Protein AF-A0A8T5GZP0-F1 (afdb_monomer)

Radius of gyration: 12.77 Å; Cα contacts (8 Å, |Δi|>4): 85; chains: 1; bounding box: 26×21×36 Å

Nearest PDB structures (foldseek):
  3k6r-assembly1_A  TM=7.218E-01  e=2.708E-01  Pyrococcus horikoshii
  5yac-assembly1_A  TM=7.742E-01  e=5.100E-01  Pyrococcus abyssi GE5
  6c14-assembly1_C  TM=6.261E-01  e=5.305E+00  Mus musculus

Mean predicted aligned error: 2.75 Å

Secondary structure (DSSP, 8-state):
-EEEGGGHHHHHHHHHHHHHHHHHHTT---EEEEEEEEEEEEEETTEEEEEEEEEEE-

Foldseek 3Di:
DKAQQVCVVVVVVVVQVVVCVVCVVVVHNWRKDFDDKDQPDDPDVRITDIDTDIDIDD

pLDDT: mean 95.44, std 2.76, range [84.06, 98.0]

Structure (mmCIF, N/CA/C/O backbone):
data_AF-A0A8T5GZP0-F1
#
_entry.id   AF-A0A8T5GZP0-F1
#
loop_
_atom_site.group_PDB
_atom_site.id
_atom_site.type_symbol
_atom_site.label_atom_id
_atom_site.label_alt_id
_atom_site.label_comp_id
_atom_site.label_asym_id
_atom_site.label_entity_id
_atom_site.label_seq_id
_atom_site.pdbx_PDB_ins_code
_atom_site.Cartn_x
_atom_site.Cartn_y
_atom_site.Cartn_z
_atom_site.occupancy
_atom_site.B_iso_or_equiv
_atom_site.auth_seq_id
_atom_site.auth_comp_id
_atom_site.auth_asym_id
_atom_site.auth_atom_id
_atom_site.pdbx_PDB_model_num
ATOM 1 N N . MET A 1 1 ? -1.980 -2.691 -7.480 1.00 91.69 1 MET A N 1
ATOM 2 C CA . MET A 1 1 ? -1.829 -1.388 -8.179 1.00 91.69 1 MET A CA 1
ATOM 3 C C . MET A 1 1 ? -0.679 -1.481 -9.173 1.00 91.69 1 MET A C 1
ATOM 5 O O . MET A 1 1 ? 0.273 -2.187 -8.878 1.00 91.69 1 MET A O 1
ATOM 9 N N . ASN A 1 2 ? -0.735 -0.807 -10.326 1.00 96.81 2 ASN A N 1
ATOM 10 C CA . ASN A 1 2 ? 0.417 -0.710 -11.235 1.00 96.81 2 ASN A CA 1
ATOM 11 C C . ASN A 1 2 ? 1.235 0.536 -10.882 1.00 96.81 2 ASN A C 1
ATOM 13 O O . ASN A 1 2 ? 0.687 1.635 -10.889 1.00 96.81 2 ASN A O 1
ATOM 17 N N . VAL A 1 3 ? 2.516 0.367 -10.559 1.00 97.12 3 VAL A N 1
ATOM 18 C CA . VAL A 1 3 ? 3.385 1.442 -10.061 1.00 97.12 3 VAL A CA 1
ATOM 19 C C . VAL A 1 3 ? 4.729 1.383 -10.779 1.00 97.12 3 VAL A C 1
ATOM 21 O O . VAL A 1 3 ? 5.270 0.296 -10.994 1.00 97.12 3 VAL A O 1
ATOM 24 N N . ALA A 1 4 ? 5.265 2.545 -11.159 1.00 97.75 4 ALA A N 1
ATOM 25 C CA . ALA A 1 4 ? 6.627 2.640 -11.680 1.00 97.75 4 ALA A CA 1
ATOM 26 C C . ALA A 1 4 ? 7.607 2.080 -10.639 1.00 97.75 4 ALA A C 1
ATOM 28 O O . ALA A 1 4 ? 7.507 2.430 -9.464 1.00 97.75 4 ALA A O 1
ATOM 29 N N . GLU A 1 5 ? 8.526 1.202 -11.040 1.00 96.06 5 GLU A N 1
ATOM 30 C CA . GLU A 1 5 ? 9.322 0.412 -10.093 1.00 96.06 5 GLU A CA 1
ATOM 31 C C . GLU A 1 5 ? 10.145 1.285 -9.139 1.00 96.06 5 GLU A C 1
ATOM 33 O O . GLU A 1 5 ? 10.190 1.023 -7.938 1.00 96.06 5 GLU A O 1
ATOM 38 N N . GLU A 1 6 ? 10.708 2.370 -9.658 1.00 96.94 6 GLU A N 1
ATOM 39 C CA . GLU A 1 6 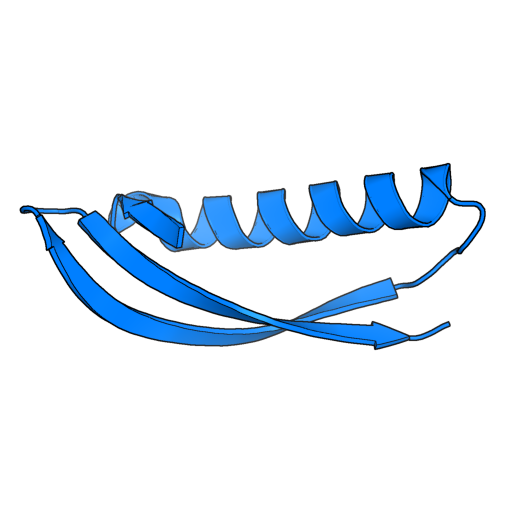? 11.447 3.378 -8.894 1.00 96.94 6 GLU A CA 1
ATOM 40 C C . GLU A 1 6 ? 10.591 4.138 -7.864 1.00 96.94 6 GLU A C 1
ATOM 42 O O . GLU A 1 6 ? 11.122 4.642 -6.880 1.00 96.94 6 GLU A O 1
ATOM 47 N N . LYS A 1 7 ? 9.266 4.205 -8.056 1.00 97.56 7 LYS A N 1
ATOM 48 C CA . LYS A 1 7 ? 8.334 4.957 -7.198 1.00 97.56 7 LYS A CA 1
ATOM 49 C C . LYS A 1 7 ? 7.610 4.090 -6.178 1.00 97.56 7 LYS A C 1
ATOM 51 O O . LYS A 1 7 ? 6.780 4.604 -5.434 1.00 97.56 7 LYS A O 1
ATOM 56 N N . ILE A 1 8 ? 7.884 2.786 -6.136 1.00 97.12 8 ILE A N 1
ATOM 57 C CA . ILE A 1 8 ? 7.158 1.860 -5.259 1.00 97.12 8 ILE A CA 1
ATOM 58 C C . ILE A 1 8 ? 7.276 2.274 -3.785 1.00 97.12 8 ILE A C 1
ATOM 60 O O . ILE A 1 8 ? 6.269 2.256 -3.086 1.00 97.12 8 ILE A O 1
ATOM 64 N N . ALA A 1 9 ? 8.461 2.687 -3.323 1.00 96.38 9 ALA A N 1
ATOM 65 C CA . ALA A 1 9 ? 8.665 3.104 -1.933 1.00 96.38 9 ALA A CA 1
ATOM 66 C C . ALA A 1 9 ? 7.801 4.324 -1.566 1.00 96.38 9 ALA A C 1
ATOM 68 O O . ALA A 1 9 ? 7.005 4.259 -0.634 1.00 96.38 9 ALA A O 1
ATOM 69 N N . THR A 1 10 ? 7.871 5.389 -2.369 1.00 97.56 10 THR A N 1
ATOM 70 C CA . THR A 1 10 ? 7.041 6.591 -2.186 1.00 97.56 10 THR A CA 1
ATOM 71 C C . THR A 1 10 ? 5.551 6.270 -2.279 1.00 97.56 10 THR A C 1
ATOM 73 O O . THR A 1 10 ? 4.750 6.782 -1.505 1.00 97.56 10 THR A O 1
ATOM 76 N N . TRP A 1 11 ? 5.160 5.373 -3.191 1.00 97.88 11 TRP A N 1
ATOM 77 C CA . TRP A 1 11 ? 3.770 4.945 -3.317 1.00 97.88 11 TRP A CA 1
ATOM 78 C C . TRP A 1 11 ? 3.258 4.236 -2.056 1.00 97.88 11 TRP A C 1
ATOM 80 O O . TRP A 1 11 ? 2.098 4.437 -1.694 1.00 97.88 11 TRP A O 1
ATOM 90 N N . VAL A 1 12 ? 4.089 3.439 -1.372 1.00 97.62 12 VAL A N 1
ATOM 91 C CA . VAL A 1 12 ? 3.715 2.813 -0.092 1.00 97.62 12 VAL A CA 1
ATOM 92 C C . VAL A 1 12 ? 3.444 3.879 0.965 1.00 97.62 12 VAL A C 1
ATOM 94 O O . VAL A 1 12 ? 2.369 3.862 1.561 1.00 97.62 12 VAL A O 1
ATOM 97 N N . GLU A 1 13 ? 4.364 4.826 1.153 1.00 96.94 13 GLU A N 1
ATOM 98 C CA . GLU A 1 13 ? 4.220 5.914 2.133 1.00 96.94 13 GLU A CA 1
ATOM 99 C C . GLU A 1 13 ? 2.950 6.734 1.875 1.00 96.94 13 GLU A C 1
ATOM 101 O O . GLU A 1 13 ? 2.103 6.872 2.758 1.00 96.94 13 GLU A O 1
ATOM 106 N N . GLU A 1 14 ? 2.750 7.183 0.632 1.00 97.06 14 GLU A N 1
ATOM 107 C CA . GLU A 1 14 ? 1.545 7.919 0.246 1.00 97.06 14 GLU A CA 1
ATOM 108 C C . GLU A 1 14 ? 0.265 7.111 0.463 1.00 97.06 14 GLU A C 1
ATOM 110 O O . GLU A 1 14 ? -0.775 7.678 0.800 1.00 97.06 14 GLU A O 1
ATOM 115 N N . THR A 1 15 ? 0.305 5.800 0.214 1.00 97.00 15 THR A N 1
ATOM 116 C CA . THR A 1 15 ? -0.860 4.929 0.384 1.00 97.00 15 THR A CA 1
ATOM 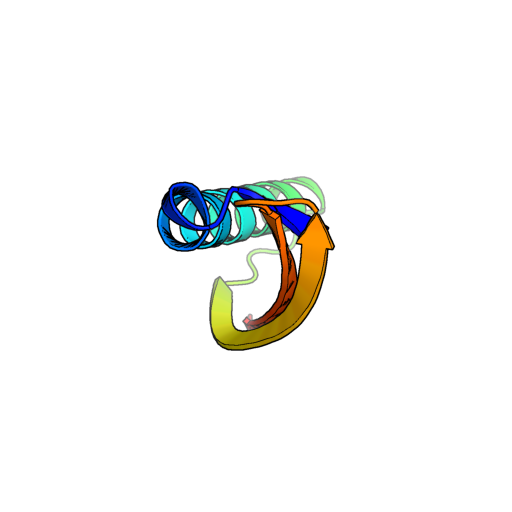117 C C . THR A 1 15 ? -1.227 4.808 1.856 1.00 97.00 15 THR A C 1
ATOM 119 O O . THR A 1 15 ? -2.405 4.937 2.179 1.00 97.00 15 THR A O 1
ATOM 122 N N . ILE A 1 16 ? -0.247 4.639 2.748 1.00 96.69 16 ILE A N 1
ATOM 123 C CA . ILE A 1 16 ? -0.486 4.621 4.197 1.00 96.69 16 ILE A CA 1
ATOM 124 C C . ILE A 1 16 ? -1.083 5.953 4.655 1.00 96.69 16 ILE A C 1
ATOM 126 O O . ILE A 1 16 ? -2.157 5.950 5.251 1.00 96.69 16 ILE A O 1
ATOM 130 N N . THR A 1 17 ? -0.485 7.088 4.279 1.00 95.75 17 THR A N 1
ATOM 131 C CA . THR A 1 17 ? -1.020 8.411 4.641 1.00 95.75 17 THR A CA 1
ATOM 132 C C . THR A 1 17 ? -2.441 8.624 4.112 1.00 95.75 17 THR A C 1
ATOM 134 O O . THR A 1 17 ? -3.303 9.136 4.824 1.00 95.75 17 THR A O 1
ATOM 137 N N . LYS A 1 18 ? -2.732 8.205 2.873 1.00 95.75 18 LYS A N 1
ATOM 138 C CA . LYS A 1 18 ? -4.090 8.284 2.306 1.00 95.75 18 LYS A CA 1
ATOM 139 C C . LYS A 1 18 ? -5.074 7.422 3.094 1.00 95.75 18 LYS A C 1
ATOM 141 O O . LYS A 1 18 ? -6.185 7.878 3.349 1.00 95.75 18 LYS A O 1
ATOM 146 N N . LEU A 1 19 ? -4.686 6.206 3.480 1.00 95.31 19 LEU A N 1
ATOM 147 C CA . LEU A 1 19 ? -5.526 5.326 4.290 1.00 95.31 19 LEU A CA 1
ATOM 148 C C . LEU A 1 19 ? -5.797 5.929 5.673 1.00 95.31 19 LEU A C 1
ATOM 150 O O . LEU A 1 19 ? -6.948 5.929 6.090 1.00 95.31 19 LEU A O 1
ATOM 154 N N . GLU A 1 20 ? -4.798 6.514 6.333 1.00 93.88 20 GLU A N 1
ATOM 155 C CA . GLU A 1 20 ? -4.977 7.205 7.620 1.00 93.88 20 GLU A CA 1
ATOM 156 C C . GLU A 1 20 ? -5.908 8.424 7.512 1.00 93.88 20 GLU A C 1
ATOM 158 O O . GLU A 1 20 ? -6.779 8.629 8.356 1.00 93.88 20 GLU A O 1
ATOM 163 N N . ILE A 1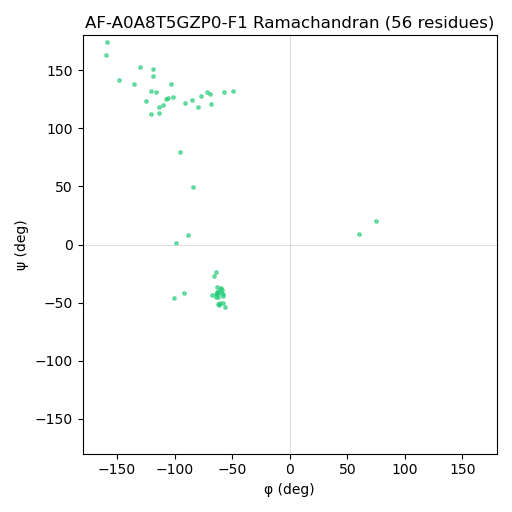 21 ? -5.796 9.218 6.443 1.00 94.62 21 ILE A N 1
ATOM 164 C CA . ILE A 1 21 ? -6.730 10.328 6.190 1.00 94.62 21 ILE A CA 1
ATOM 165 C C . ILE A 1 21 ? -8.156 9.794 5.989 1.00 94.62 21 ILE A C 1
ATOM 167 O O . ILE A 1 21 ? -9.121 10.372 6.492 1.00 94.62 21 ILE A O 1
ATOM 171 N N . ILE A 1 22 ? -8.313 8.684 5.262 1.00 94.62 22 ILE A N 1
ATOM 172 C CA . ILE A 1 22 ? -9.621 8.057 5.043 1.00 94.62 22 ILE A CA 1
ATOM 173 C C . ILE A 1 22 ? -10.208 7.559 6.365 1.00 94.62 22 ILE A C 1
ATOM 175 O O . ILE A 1 22 ? -11.386 7.813 6.616 1.00 94.62 22 ILE A O 1
ATOM 179 N N . THR A 1 23 ? -9.420 6.887 7.213 1.00 92.75 23 THR A N 1
ATOM 180 C CA . THR A 1 23 ? -9.896 6.377 8.509 1.00 92.75 23 THR A CA 1
ATOM 181 C C . THR A 1 23 ? -10.348 7.529 9.407 1.00 92.75 23 THR A C 1
ATOM 183 O O . THR A 1 23 ? 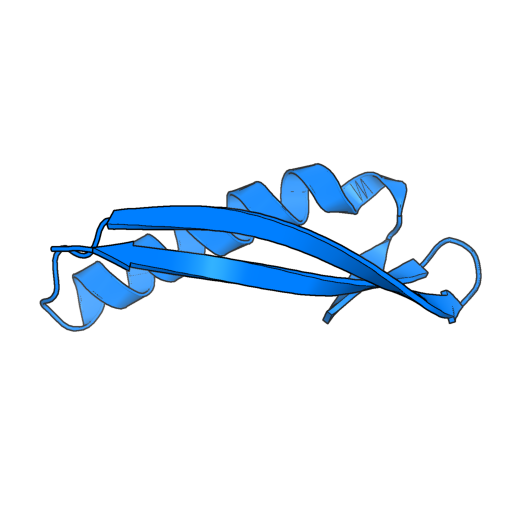-11.467 7.499 9.929 1.00 92.75 23 THR A O 1
ATOM 186 N N . GLN A 1 24 ? -9.564 8.607 9.483 1.00 91.44 24 GLN A N 1
ATOM 187 C CA . GLN A 1 24 ? -9.938 9.820 10.215 1.00 91.44 24 GLN A CA 1
ATOM 188 C C . GLN A 1 24 ? -11.252 10.429 9.701 1.00 91.44 24 GLN A C 1
ATOM 190 O O . GLN A 1 24 ? -12.131 10.755 10.499 1.00 91.44 24 GLN A O 1
ATOM 195 N N . ASN A 1 25 ? -11.430 10.518 8.379 1.00 93.81 25 ASN A N 1
ATOM 196 C CA . ASN A 1 25 ? -12.637 11.083 7.765 1.00 93.81 25 ASN A CA 1
ATOM 197 C C . ASN A 1 25 ? -13.905 10.254 8.022 1.00 93.81 25 ASN A C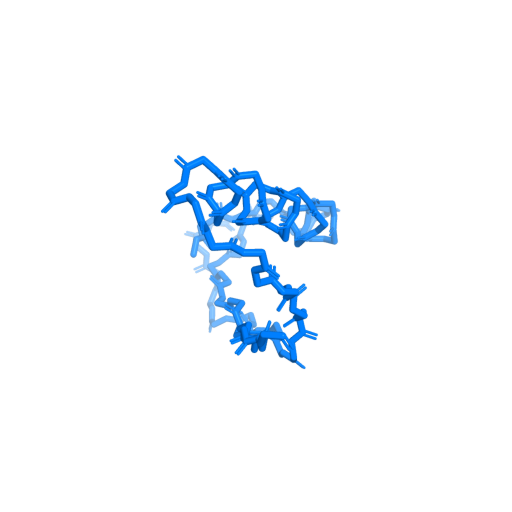 1
ATOM 199 O O . ASN A 1 25 ? -15.000 10.814 8.048 1.00 93.81 25 ASN A O 1
ATOM 203 N N . ILE A 1 26 ? -13.782 8.940 8.237 1.00 93.94 26 ILE A N 1
ATOM 204 C CA . ILE A 1 26 ? -14.913 8.076 8.626 1.00 93.94 26 IL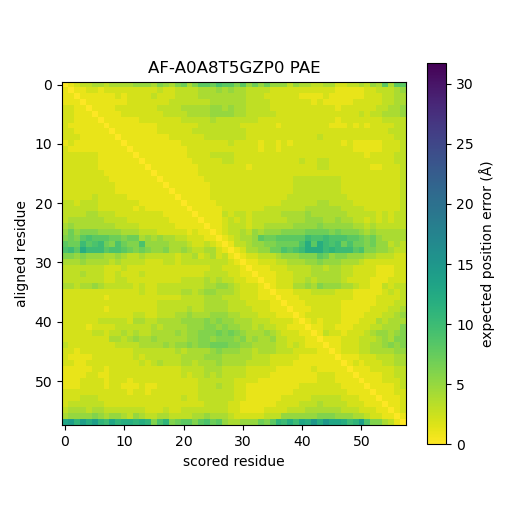E A CA 1
ATOM 205 C C . ILE A 1 26 ? -15.114 8.009 10.150 1.00 93.94 26 ILE A C 1
ATOM 207 O O . ILE A 1 26 ? -15.904 7.194 10.630 1.00 93.94 26 ILE A O 1
ATOM 211 N N . GLY A 1 27 ? -14.398 8.838 10.918 1.00 91.88 27 GLY A N 1
ATOM 212 C CA . GLY A 1 27 ? -14.488 8.891 12.376 1.00 91.88 27 GLY A CA 1
ATOM 213 C C . GLY A 1 27 ? -13.811 7.719 13.092 1.00 91.88 27 GLY A C 1
ATOM 214 O O . GLY A 1 27 ? -14.141 7.450 14.245 1.00 91.88 27 GLY A O 1
ATOM 215 N N . ARG A 1 28 ? -12.886 7.007 12.433 1.00 88.19 28 ARG A N 1
ATOM 216 C CA . ARG A 1 28 ? -12.106 5.910 13.029 1.00 88.19 28 ARG A CA 1
ATOM 217 C C . ARG A 1 28 ? -10.633 6.294 13.106 1.00 88.19 28 ARG A C 1
ATOM 219 O O . ARG A 1 28 ? -9.991 6.496 12.086 1.00 88.19 28 ARG A O 1
ATOM 226 N N . GLN A 1 29 ? -10.061 6.354 14.302 1.00 87.62 29 GLN A N 1
ATOM 227 C CA . GLN A 1 29 ? -8.639 6.685 14.479 1.00 87.62 29 GLN A CA 1
ATOM 228 C C . GLN A 1 29 ? -7.738 5.454 14.323 1.00 87.62 29 GLN A C 1
ATOM 230 O O . GLN A 1 29 ? -6.898 5.180 15.169 1.00 87.62 29 GLN A O 1
ATOM 235 N N . TRP A 1 30 ? -7.923 4.688 13.247 1.00 92.69 30 TRP A N 1
ATOM 236 C CA . TRP A 1 30 ? -7.093 3.511 13.018 1.00 92.69 30 TRP A CA 1
ATOM 237 C C . TRP A 1 30 ? -5.677 3.900 12.621 1.00 92.69 30 TRP A C 1
ATOM 239 O O . TRP A 1 30 ? -5.483 4.670 11.676 1.00 92.69 30 TRP A O 1
ATOM 249 N N . LYS A 1 31 ? -4.704 3.287 13.293 1.00 91.81 31 LYS A N 1
ATOM 250 C CA . LYS A 1 31 ? -3.314 3.258 12.857 1.00 91.81 31 LYS A CA 1
ATOM 251 C C . LYS A 1 31 ? -3.176 2.236 11.732 1.00 91.81 31 LYS A C 1
ATOM 253 O O . LYS A 1 31 ? -3.584 1.084 11.891 1.00 91.81 31 LYS A O 1
ATOM 258 N N . VAL A 1 32 ? -2.602 2.654 10.607 1.00 95.00 32 VAL A N 1
ATOM 259 C CA . VAL A 1 32 ? -2.405 1.799 9.431 1.00 95.00 32 VAL A CA 1
ATOM 260 C C . VAL A 1 32 ? -0.916 1.516 9.272 1.00 95.00 32 VAL A C 1
ATOM 262 O O . VAL A 1 32 ? -0.112 2.424 9.100 1.00 95.00 32 VAL A O 1
ATOM 265 N N . GLU A 1 33 ? -0.530 0.244 9.318 1.00 95.12 33 GLU A N 1
ATOM 266 C CA . GLU A 1 33 ? 0.866 -0.176 9.181 1.00 95.12 33 GLU A CA 1
ATOM 267 C C . GLU A 1 33 ? 1.059 -1.031 7.928 1.00 95.12 33 GLU A C 1
ATOM 269 O O . GLU A 1 33 ? 0.344 -2.013 7.724 1.00 95.12 33 GLU A O 1
ATOM 274 N N . ALA A 1 34 ? 2.069 -0.713 7.116 1.00 95.94 34 ALA A N 1
ATOM 275 C CA . ALA A 1 34 ? 2.507 -1.580 6.025 1.00 95.94 34 ALA A CA 1
ATOM 276 C C . ALA A 1 34 ? 3.154 -2.853 6.598 1.00 95.94 34 ALA A C 1
ATOM 278 O O . ALA A 1 34 ? 4.138 -2.770 7.336 1.00 95.94 34 ALA A O 1
ATOM 279 N N . LYS A 1 35 ? 2.616 -4.032 6.267 1.00 96.38 35 LYS A N 1
ATOM 280 C CA . LYS A 1 35 ? 3.157 -5.326 6.721 1.00 96.38 35 LYS A CA 1
ATOM 281 C C . LYS A 1 35 ? 3.983 -6.017 5.657 1.00 96.38 35 LYS A C 1
ATOM 283 O O . LYS A 1 35 ? 5.066 -6.507 5.959 1.00 96.38 35 LYS A O 1
ATOM 288 N N . HIS A 1 36 ? 3.478 -6.055 4.430 1.00 97.06 36 HIS A N 1
ATOM 289 C CA . HIS A 1 36 ? 4.156 -6.732 3.335 1.00 97.06 36 HIS A CA 1
ATOM 290 C C . HIS A 1 36 ? 3.875 -6.036 2.014 1.00 97.06 36 HIS A C 1
ATOM 292 O O . HIS A 1 36 ? 2.764 -5.575 1.764 1.00 97.06 36 HIS A O 1
ATOM 298 N N . LEU A 1 37 ? 4.895 -5.961 1.167 1.00 97.50 37 LEU A N 1
ATOM 299 C CA . LEU A 1 37 ? 4.784 -5.435 -0.183 1.00 97.50 37 LEU A CA 1
ATOM 300 C C . LEU A 1 37 ? 5.188 -6.535 -1.161 1.00 97.50 37 LEU A C 1
ATOM 302 O O . LEU A 1 37 ? 6.362 -6.893 -1.265 1.00 97.50 37 LEU A O 1
ATOM 306 N N . GLU A 1 38 ? 4.218 -7.010 -1.930 1.00 97.44 38 GLU A N 1
ATOM 307 C CA . GLU A 1 38 ? 4.401 -8.073 -2.907 1.00 97.44 38 GLU A CA 1
ATOM 308 C C . GLU A 1 38 ? 4.508 -7.500 -4.326 1.00 97.44 38 GLU A C 1
ATOM 310 O O . GLU A 1 38 ? 3.622 -6.776 -4.794 1.00 97.44 38 GLU A O 1
ATOM 315 N N . LYS A 1 39 ? 5.576 -7.855 -5.053 1.00 96.62 39 LYS A N 1
ATOM 316 C CA . LYS A 1 39 ? 5.764 -7.490 -6.468 1.00 96.62 39 LYS A CA 1
ATOM 317 C C . LYS A 1 39 ? 5.279 -8.627 -7.373 1.00 96.62 39 LYS A C 1
ATOM 319 O O . LYS A 1 39 ? 6.079 -9.363 -7.941 1.00 96.62 39 LYS A O 1
ATOM 324 N N . VAL A 1 40 ? 3.966 -8.707 -7.570 1.00 97.19 40 VAL A N 1
ATOM 325 C CA . VAL A 1 40 ? 3.275 -9.831 -8.231 1.00 97.19 40 VAL A CA 1
ATOM 326 C C . VAL A 1 40 ? 3.784 -10.131 -9.646 1.00 97.19 40 VAL A C 1
ATOM 328 O O . VAL A 1 40 ? 4.109 -11.270 -9.970 1.00 97.19 40 VAL A O 1
ATOM 331 N N . LYS A 1 41 ? 3.811 -9.128 -10.533 1.00 95.12 41 LYS A N 1
ATOM 332 C CA . LYS A 1 41 ? 4.244 -9.301 -11.931 1.00 95.12 41 LYS A CA 1
ATOM 333 C C . LYS A 1 41 ? 4.660 -7.987 -12.573 1.00 95.12 41 LYS A C 1
ATOM 335 O O . LYS A 1 41 ? 4.320 -6.905 -12.093 1.00 95.12 41 LYS A O 1
ATOM 340 N N . TRP A 1 42 ? 5.375 -8.080 -13.688 1.00 97.62 42 TRP A N 1
ATOM 341 C CA . TRP A 1 42 ? 5.545 -6.944 -14.587 1.00 97.62 42 TRP A CA 1
ATOM 342 C C . TRP A 1 42 ? 4.219 -6.627 -15.270 1.00 97.62 42 TRP A C 1
ATOM 344 O O . TRP A 1 42 ? 3.560 -7.519 -15.803 1.00 97.62 42 TRP A O 1
ATOM 354 N N . TYR A 1 43 ? 3.824 -5.359 -15.221 1.00 96.06 43 TYR A N 1
ATOM 355 C CA . TYR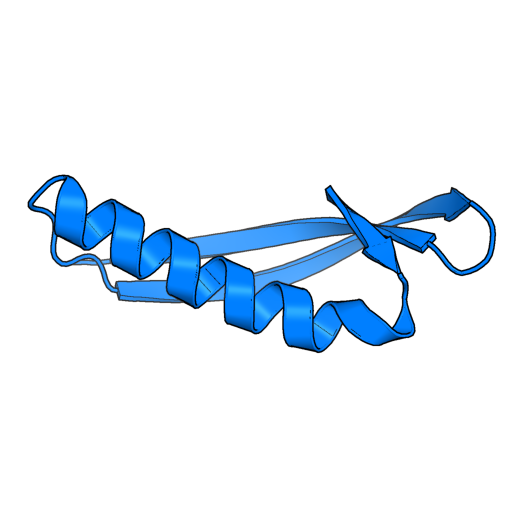 A 1 43 ? 2.677 -4.863 -15.974 1.00 96.06 43 TYR A CA 1
ATOM 356 C C . TYR A 1 43 ? 3.119 -4.335 -17.345 1.00 96.06 43 TYR A C 1
ATOM 358 O O . TYR A 1 43 ? 2.485 -4.615 -18.356 1.00 96.06 43 TYR A O 1
ATOM 366 N N . SER A 1 44 ? 4.242 -3.616 -17.375 1.00 96.25 44 SER A N 1
ATOM 367 C CA . SER A 1 44 ? 4.912 -3.096 -18.572 1.00 96.25 44 SER A CA 1
ATOM 368 C C . SER A 1 44 ? 6.386 -2.813 -18.236 1.00 96.25 44 SER A C 1
ATOM 370 O O . SER A 1 44 ? 6.759 -2.920 -17.060 1.00 96.25 44 SER A O 1
ATOM 372 N N . 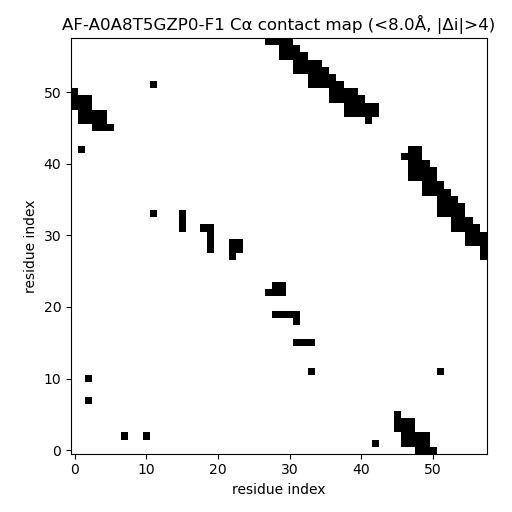PRO A 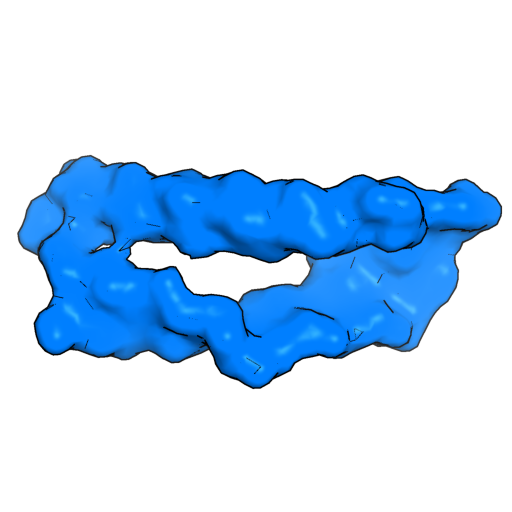1 45 ? 7.245 -2.432 -19.204 1.00 96.94 45 PRO A N 1
ATOM 373 C CA . PRO A 1 45 ? 8.597 -1.976 -18.893 1.00 96.94 45 PRO A CA 1
ATOM 374 C C . PRO A 1 45 ? 8.579 -0.913 -17.787 1.00 96.94 45 PRO A C 1
ATOM 376 O O . PRO A 1 45 ? 7.750 -0.001 -17.811 1.00 96.94 45 PRO A O 1
ATOM 379 N N . HIS A 1 46 ? 9.449 -1.083 -16.789 1.00 95.81 46 HIS A N 1
ATOM 380 C CA . HIS A 1 46 ? 9.593 -0.202 -15.621 1.00 95.81 46 HIS A CA 1
ATOM 381 C C . HIS A 1 46 ? 8.347 -0.048 -14.730 1.00 95.81 46 HIS A C 1
ATOM 383 O O . HIS A 1 46 ? 8.365 0.760 -13.808 1.00 95.81 46 HIS A O 1
ATOM 389 N N . THR A 1 47 ? 7.279 -0.828 -14.938 1.00 97.06 47 THR A N 1
ATOM 390 C CA . THR A 1 47 ? 6.053 -0.773 -14.123 1.00 97.06 47 THR A CA 1
ATOM 391 C C . THR A 1 47 ? 5.709 -2.144 -13.553 1.00 97.06 47 THR A C 1
ATOM 393 O O . THR A 1 47 ? 5.492 -3.119 -14.282 1.00 97.06 47 THR A O 1
ATOM 396 N N . ARG A 1 48 ? 5.593 -2.219 -12.228 1.00 97.50 48 ARG A N 1
ATOM 397 C CA . ARG A 1 48 ? 5.230 -3.428 -11.485 1.00 97.50 48 ARG A CA 1
ATOM 398 C C . ARG A 1 48 ? 3.781 -3.373 -11.032 1.00 97.50 48 ARG A C 1
ATOM 400 O O . ARG A 1 48 ? 3.320 -2.354 -10.526 1.00 97.50 48 ARG A O 1
ATOM 407 N N . HIS A 1 49 ? 3.083 -4.495 -11.155 1.00 97.94 49 HIS A N 1
ATOM 408 C CA . HIS A 1 49 ? 1.865 -4.707 -10.391 1.00 97.94 49 HIS A CA 1
ATOM 409 C C . HIS A 1 49 ? 2.247 -5.127 -8.970 1.00 97.94 49 HIS A C 1
ATOM 411 O O . HIS A 1 49 ? 2.886 -6.166 -8.794 1.00 97.94 49 HIS A O 1
ATOM 417 N N . VAL A 1 50 ? 1.863 -4.323 -7.983 1.00 97.88 50 VAL A N 1
ATOM 418 C CA . VAL A 1 50 ? 2.162 -4.543 -6.565 1.00 97.88 50 VAL A CA 1
ATOM 419 C C . VAL A 1 50 ? 0.897 -4.712 -5.732 1.00 97.88 50 VAL A C 1
ATOM 421 O O . VAL A 1 50 ? -0.151 -4.137 -6.054 1.00 97.88 50 VAL A O 1
ATOM 424 N N . VAL A 1 51 ? 1.013 -5.473 -4.651 1.00 98.00 51 VAL A N 1
ATOM 425 C CA . VAL A 1 51 ? 0.010 -5.604 -3.589 1.00 98.00 51 VAL A CA 1
ATOM 426 C C . VAL A 1 51 ? 0.666 -5.163 -2.285 1.00 98.00 51 VAL A C 1
ATOM 428 O O . VAL A 1 51 ? 1.797 -5.551 -2.010 1.00 98.00 51 VAL A O 1
ATOM 431 N N . LEU A 1 52 ? -0.014 -4.301 -1.531 1.00 98.00 52 LEU A N 1
ATOM 432 C CA . LEU A 1 52 ? 0.433 -3.835 -0.222 1.00 98.00 52 LEU A CA 1
ATOM 433 C C . LEU A 1 52 ? -0.539 -4.370 0.822 1.00 98.00 52 LEU A C 1
ATOM 435 O O . LEU A 1 52 ? -1.700 -3.959 0.849 1.00 98.00 52 LEU A O 1
ATOM 439 N N . ASP A 1 53 ? -0.044 -5.256 1.672 1.00 97.62 53 ASP A N 1
ATOM 440 C CA . ASP A 1 53 ? -0.781 -5.760 2.817 1.00 97.62 53 ASP A CA 1
ATOM 441 C C . ASP A 1 53 ? -0.608 -4.779 3.972 1.00 97.62 53 ASP A C 1
ATOM 443 O O . ASP A 1 53 ? 0.515 -4.452 4.380 1.00 97.62 53 ASP A O 1
ATOM 447 N N . VAL A 1 54 ? -1.733 -4.305 4.499 1.00 96.69 54 VAL A N 1
ATOM 448 C CA . VAL A 1 54 ? -1.769 -3.360 5.613 1.00 96.69 54 VAL A CA 1
ATOM 449 C C . VAL A 1 54 ? -2.486 -3.967 6.804 1.00 96.69 54 VAL A C 1
ATOM 451 O O . VAL A 1 54 ? -3.452 -4.717 6.660 1.00 96.69 54 VAL A O 1
ATOM 454 N N . TYR A 1 55 ? -2.011 -3.622 7.991 1.00 95.62 55 TYR A N 1
ATOM 455 C CA . TYR A 1 55 ? -2.669 -3.939 9.246 1.00 95.62 55 TYR A CA 1
ATOM 456 C C . TYR A 1 55 ? -3.276 -2.666 9.822 1.00 95.62 55 TYR A C 1
ATOM 458 O O . TYR A 1 55 ? -2.567 -1.676 10.002 1.00 95.62 55 TYR A O 1
ATOM 466 N N . CYS A 1 56 ? -4.574 -2.704 10.104 1.00 94.19 56 CYS A N 1
ATOM 467 C CA . CYS A 1 56 ? -5.291 -1.611 10.747 1.00 94.19 56 CYS A CA 1
ATOM 468 C C . CYS A 1 56 ? -5.579 -1.995 12.199 1.00 94.19 56 CYS A C 1
ATOM 470 O O . CYS A 1 56 ? -6.180 -3.043 12.444 1.00 94.19 56 CYS A O 1
ATOM 472 N N . SER A 1 57 ? -5.185 -1.146 13.144 1.00 92.62 57 SER A N 1
ATOM 473 C CA . SER A 1 57 ? -5.491 -1.304 14.569 1.00 92.62 57 SER A CA 1
ATOM 474 C C . SER A 1 57 ? -6.067 -0.022 15.155 1.00 92.62 57 SER A C 1
ATOM 476 O O . SER A 1 57 ? -5.769 1.065 14.663 1.00 92.62 57 SER A O 1
ATOM 478 N N . GLU A 1 58 ? -6.881 -0.159 16.198 1.00 84.06 58 GLU A N 1
ATOM 479 C CA . GLU A 1 58 ? -7.416 0.950 17.005 1.00 84.06 58 GLU A CA 1
ATOM 480 C C . GLU A 1 58 ? -6.394 1.506 17.999 1.00 84.06 58 GLU A C 1
ATOM 482 O O . GLU A 1 58 ? -5.507 0.733 18.434 1.00 84.06 58 GLU A O 1
#

Solvent-accessible surface area (backbone atoms only — not comparable to full-atom values): 3368 Å² total; per-residue (Å²): 88,82,38,48,59,92,46,45,68,61,48,49,56,52,48,42,56,50,49,37,54,52,30,48,74,74,75,36,81,41,51,64,41,86,74,46,78,45,78,78,42,78,74,50,92,70,23,30,28,35,49,76,45,67,49,76,42,122

Sequence (58 aa):
MNVAEEKIATWVEETITKLEIITQNIGRQWKVEAKHLEKVKWYSPHTRHVVLDVYCSE